Protein AF-A0A950NAL5-F1 (afdb_monomer_lite)

Secondary structure (DSSP, 8-state):
-------------------------HHHHHHHHHHHHH-SPPPPPPHHHHHHHHHHHHTTPPPGGGS-HHHHTTSPPHHHHHHHHHHHTT---SPPPPS--------BTTB-

Foldseek 3Di:
DDDDDDDDDDDDDDDDPDPPPPCPDVVVVVVVVVVVVVPPDPDDDDPVRVQLVVLLVVQVWDDLVVDDPVVSVVTDDSLNSVLVVCVVVVHDPDPDDDPDDDDDFDDDPPGD

Sequence (112 aa):
MNRFIALIPLLSLLALPGCNDGKTSARDALLSAQDSASKAAPAKPSPDMQAVLDELTAQNGKPIETLDVKEARKQPTPADAVKALLKKRNKSTDPQPVGNVDNQSITGPGGK

Structure (mmCIF, N/CA/C/O backbone):
data_AF-A0A950NAL5-F1
#
_entry.id   AF-A0A950NAL5-F1
#
loop_
_atom_site.group_PDB
_atom_site.id
_atom_site.type_symbol
_atom_site.label_atom_id
_atom_site.label_alt_id
_atom_site.label_comp_id
_atom_site.label_asym_id
_atom_site.label_entity_id
_atom_site.label_seq_id
_atom_site.pdbx_PDB_ins_code
_atom_site.Cartn_x
_atom_site.Cartn_y
_atom_site.Cartn_z
_atom_site.occupancy
_atom_site.B_iso_or_equiv
_atom_site.auth_seq_id
_atom_site.auth_comp_id
_atom_site.auth_asym_id
_atom_site.auth_atom_id
_atom_site.pdbx_PDB_model_num
ATOM 1 N N . MET A 1 1 ? -19.557 -24.165 38.561 1.00 55.06 1 MET A N 1
ATOM 2 C CA . MET A 1 1 ? -19.795 -25.618 38.678 1.00 55.06 1 MET A CA 1
ATOM 3 C C . MET A 1 1 ? -21.197 -25.908 38.172 1.00 55.06 1 MET A C 1
ATOM 5 O O . MET A 1 1 ? -22.092 -25.214 38.619 1.00 55.06 1 MET A O 1
ATOM 9 N N . ASN A 1 2 ? -21.378 -26.846 37.238 1.00 42.06 2 ASN A N 1
ATOM 10 C CA . ASN A 1 2 ? -22.546 -27.737 37.191 1.00 42.06 2 ASN A CA 1
ATOM 11 C C . ASN A 1 2 ? -22.330 -28.815 36.123 1.00 42.06 2 ASN A C 1
ATOM 13 O O . ASN A 1 2 ? -22.077 -28.523 34.959 1.00 42.06 2 ASN A O 1
ATOM 17 N N . ARG A 1 3 ? -22.356 -30.065 36.587 1.00 55.66 3 ARG A N 1
ATOM 18 C CA . ARG A 1 3 ? -22.101 -31.294 35.841 1.00 55.66 3 ARG A CA 1
ATOM 19 C C . ARG A 1 3 ? -23.436 -31.864 35.375 1.00 55.66 3 ARG A C 1
ATOM 21 O O . ARG A 1 3 ? -24.269 -32.166 36.221 1.00 55.66 3 ARG A O 1
ATOM 28 N N . PHE A 1 4 ? -23.599 -32.082 34.075 1.00 51.66 4 PHE A N 1
ATOM 29 C CA . PHE A 1 4 ? -24.629 -32.977 33.551 1.00 51.66 4 PHE A CA 1
ATOM 30 C C . PHE A 1 4 ? -23.946 -34.110 32.793 1.00 51.66 4 PHE A C 1
ATOM 32 O O . PHE A 1 4 ? -23.535 -33.981 31.645 1.00 51.66 4 PHE A O 1
ATOM 39 N N . ILE A 1 5 ? -23.767 -35.205 33.527 1.00 59.25 5 ILE A N 1
ATOM 40 C CA . ILE A 1 5 ? -23.379 -36.519 33.028 1.00 59.25 5 ILE A CA 1
ATOM 41 C C . ILE A 1 5 ? -24.650 -37.121 32.427 1.00 59.25 5 ILE A C 1
ATOM 43 O O . ILE A 1 5 ? -25.560 -37.486 33.166 1.00 59.25 5 ILE A O 1
ATOM 47 N N . ALA A 1 6 ? -24.724 -37.192 31.099 1.00 58.75 6 ALA A N 1
ATOM 48 C CA . ALA A 1 6 ? -25.734 -37.970 30.394 1.00 58.75 6 ALA A CA 1
ATOM 49 C C . ALA A 1 6 ? -25.068 -39.223 29.817 1.00 58.75 6 ALA A C 1
ATOM 51 O O . ALA A 1 6 ? -24.368 -39.194 28.809 1.00 58.75 6 ALA A O 1
ATOM 52 N N . LEU A 1 7 ? -25.275 -40.307 30.556 1.00 57.19 7 LEU A N 1
ATOM 53 C CA . LEU A 1 7 ? -25.012 -41.697 30.230 1.00 57.19 7 LEU A CA 1
ATOM 54 C C . LEU A 1 7 ? -26.110 -42.192 29.276 1.00 57.19 7 LEU A C 1
ATOM 56 O O . LEU A 1 7 ? -27.256 -42.312 29.696 1.00 57.19 7 LEU A O 1
ATOM 60 N N . ILE A 1 8 ? -25.779 -42.468 28.012 1.00 61.12 8 ILE A N 1
ATOM 61 C CA . ILE A 1 8 ? -26.635 -43.184 27.041 1.00 61.12 8 ILE A CA 1
ATOM 62 C C . ILE A 1 8 ? -25.699 -43.973 26.087 1.00 61.12 8 ILE A C 1
ATOM 64 O O . ILE A 1 8 ? -24.522 -43.625 25.986 1.00 61.12 8 ILE A O 1
ATOM 68 N N . PRO A 1 9 ? -26.112 -45.107 25.494 1.00 53.38 9 PRO A N 1
ATOM 69 C CA . PRO A 1 9 ? -25.558 -46.405 25.821 1.00 53.38 9 PRO A CA 1
ATOM 70 C C . PRO A 1 9 ? -24.722 -46.987 24.677 1.00 53.38 9 PRO A C 1
ATOM 72 O O . PRO A 1 9 ? -24.796 -46.594 23.515 1.00 53.38 9 PRO A O 1
ATOM 75 N N . LEU A 1 10 ? -23.968 -48.007 25.060 1.00 57.00 10 LEU A N 1
ATOM 76 C CA . LEU A 1 10 ? -23.362 -49.018 24.213 1.00 57.00 10 LEU A CA 1
ATOM 77 C C . LEU A 1 10 ? -24.405 -49.606 23.234 1.00 57.00 10 LEU A C 1
ATOM 79 O O . LEU A 1 10 ? -25.279 -50.363 23.655 1.00 57.00 10 LEU A O 1
ATOM 83 N N . LEU A 1 11 ? -24.304 -49.285 21.939 1.00 57.53 11 LEU A N 1
ATOM 84 C CA . LEU A 1 11 ? -24.976 -50.025 20.867 1.00 57.53 11 LEU A CA 1
ATOM 85 C C . LEU A 1 11 ? -23.946 -50.494 19.836 1.00 57.53 11 LEU A C 1
ATOM 87 O O . LEU A 1 11 ? -23.219 -49.714 19.225 1.00 57.53 11 LEU A O 1
ATOM 91 N N . SER A 1 12 ? -23.902 -51.815 19.728 1.00 51.91 12 SER A N 1
ATOM 92 C CA . SER A 1 12 ? -23.059 -52.658 18.894 1.00 51.91 12 SER A CA 1
ATOM 93 C C . SER A 1 12 ? -23.035 -52.324 17.399 1.00 51.91 12 SER A C 1
ATOM 95 O O . SER A 1 12 ? -24.070 -52.133 16.774 1.00 51.91 12 SE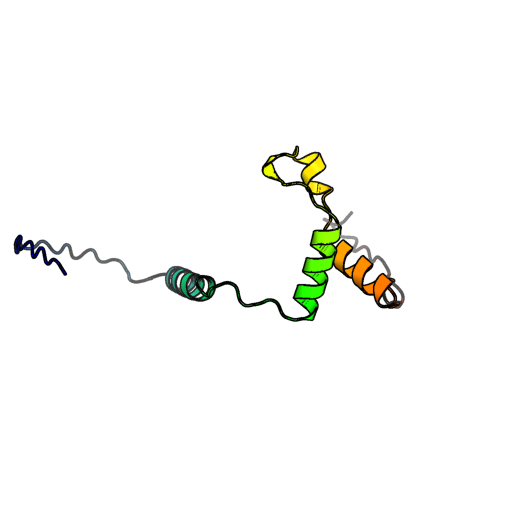R A O 1
ATOM 97 N N . LEU A 1 13 ? -21.819 -52.439 16.852 1.00 54.44 13 LEU A N 1
ATOM 98 C CA . LEU A 1 13 ? -21.436 -53.341 15.755 1.00 54.44 13 LEU A CA 1
ATOM 99 C C . LEU A 1 13 ? -22.208 -53.234 14.423 1.00 54.44 13 LEU A C 1
ATOM 101 O O . LEU A 1 13 ? -23.276 -53.813 14.273 1.00 54.44 13 LEU A O 1
ATOM 105 N N . LEU A 1 14 ? -21.544 -52.692 13.397 1.00 56.00 14 LEU A N 1
ATOM 106 C CA . LEU A 1 14 ? -21.273 -53.457 12.171 1.00 56.00 14 LEU A CA 1
ATOM 107 C C . LEU A 1 14 ? -20.082 -52.840 11.422 1.00 56.00 14 LEU A C 1
ATOM 109 O O . LEU A 1 14 ? -20.169 -51.762 10.838 1.00 56.00 14 LEU A O 1
ATOM 113 N N . ALA A 1 15 ? -18.950 -53.538 11.472 1.00 54.03 15 ALA A N 1
ATOM 114 C CA . ALA A 1 15 ? -17.784 -53.250 10.654 1.00 54.03 15 ALA A CA 1
ATOM 115 C C . ALA A 1 15 ? -18.017 -53.801 9.240 1.00 54.03 15 ALA A C 1
ATOM 117 O O . ALA A 1 15 ? -18.150 -55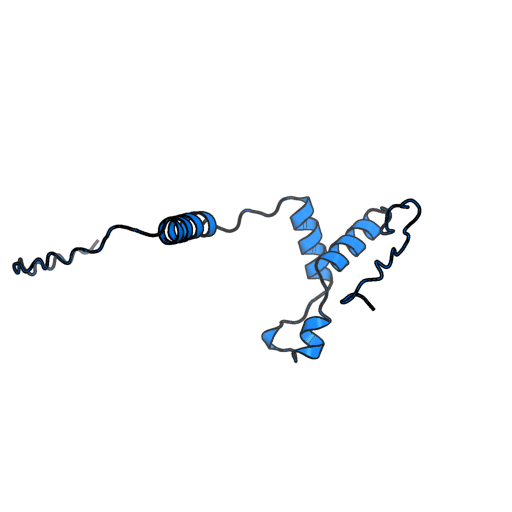.009 9.054 1.00 54.03 15 ALA A O 1
ATOM 118 N N . LEU A 1 16 ? -18.048 -52.911 8.249 1.00 64.94 16 LEU A N 1
ATOM 119 C CA . LEU A 1 16 ? -17.868 -53.252 6.840 1.00 64.94 16 LEU A CA 1
ATOM 120 C C . LEU A 1 16 ? -16.358 -53.225 6.555 1.00 64.94 16 LEU A C 1
ATOM 122 O O . LEU A 1 16 ? -15.768 -52.144 6.639 1.00 64.94 16 LEU A O 1
ATOM 126 N N . PRO A 1 17 ? -15.700 -54.345 6.204 1.00 51.69 17 PRO A N 1
ATOM 127 C CA . PRO A 1 17 ? -14.359 -54.295 5.651 1.00 51.69 17 PRO A CA 1
ATOM 128 C C . PRO A 1 17 ? -14.482 -53.895 4.178 1.00 51.69 17 PRO A C 1
ATOM 130 O O . PRO A 1 17 ? -14.440 -54.724 3.274 1.00 51.69 17 PRO A O 1
ATOM 133 N N . GLY A 1 18 ? -14.681 -52.601 3.932 1.00 43.06 18 GLY A N 1
ATOM 134 C CA . GLY A 1 18 ? -14.342 -52.028 2.640 1.00 43.06 18 GLY A CA 1
ATOM 135 C C . GLY A 1 18 ? -12.821 -52.010 2.527 1.00 43.06 18 GLY A C 1
ATOM 136 O O . GLY A 1 18 ? -12.166 -51.263 3.252 1.00 43.06 18 GLY A O 1
ATOM 137 N N . CYS A 1 19 ? -12.259 -52.834 1.639 1.00 47.59 19 CYS A N 1
ATOM 138 C CA . CYS A 1 19 ? -10.907 -52.642 1.118 1.00 47.59 19 CYS A CA 1
ATOM 139 C C . CYS A 1 19 ? -10.883 -51.297 0.377 1.00 47.59 19 CYS A C 1
ATOM 141 O O . CYS A 1 19 ? -11.115 -51.230 -0.825 1.00 47.59 19 CYS A O 1
ATOM 143 N N . ASN A 1 20 ? -10.644 -50.211 1.108 1.00 50.47 20 ASN A N 1
ATOM 144 C CA . ASN A 1 20 ? -10.077 -49.016 0.514 1.00 50.47 20 ASN A CA 1
ATOM 145 C C . ASN A 1 20 ? -8.579 -49.274 0.416 1.00 50.47 20 ASN A C 1
ATOM 147 O O . ASN A 1 20 ? -7.877 -49.259 1.427 1.00 50.47 20 ASN A O 1
ATOM 151 N N . ASP A 1 21 ? -8.114 -49.543 -0.803 1.00 48.59 21 ASP A N 1
ATOM 152 C CA . ASP A 1 21 ? -6.708 -49.438 -1.167 1.00 48.59 21 ASP A CA 1
ATOM 153 C C . ASP A 1 21 ? -6.175 -48.106 -0.638 1.00 48.59 21 ASP A C 1
ATOM 155 O O . ASP A 1 21 ? -6.538 -47.021 -1.102 1.00 48.59 21 ASP A O 1
ATOM 159 N N . GLY A 1 22 ? -5.372 -48.213 0.421 1.00 50.09 22 GLY A N 1
ATOM 160 C CA . GLY A 1 22 ? -4.836 -47.126 1.222 1.00 50.09 22 GLY A CA 1
ATOM 161 C C . GLY A 1 22 ? -3.816 -46.298 0.457 1.00 50.09 22 GLY A C 1
ATOM 162 O O . GLY A 1 22 ? -2.644 -46.251 0.814 1.00 50.09 22 GLY A O 1
ATOM 163 N N . LYS A 1 23 ? -4.275 -45.576 -0.560 1.00 48.78 23 LYS A N 1
ATOM 164 C CA . LYS A 1 23 ? -3.628 -44.351 -1.004 1.00 48.78 23 LYS A CA 1
ATOM 165 C C . LYS A 1 23 ? -4.376 -43.193 -0.365 1.00 48.78 23 LYS A C 1
ATOM 167 O O . LYS A 1 23 ? -5.014 -42.399 -1.051 1.00 48.78 23 LYS A O 1
ATOM 172 N N . THR A 1 24 ? -4.297 -43.116 0.968 1.00 48.56 24 THR A N 1
ATOM 173 C CA . THR A 1 24 ? -4.454 -41.848 1.681 1.00 48.56 24 THR A CA 1
ATOM 174 C C . THR A 1 24 ? -3.467 -40.903 1.025 1.00 48.56 24 THR A C 1
ATOM 176 O O . THR A 1 24 ? -2.244 -41.040 1.101 1.00 48.56 24 THR A O 1
ATOM 179 N N . SER A 1 25 ? -4.034 -40.056 0.183 1.00 52.06 25 SER A N 1
ATOM 180 C CA . SER A 1 25 ? -3.293 -39.198 -0.704 1.00 52.06 25 SER A CA 1
ATOM 181 C C . SER A 1 25 ? -2.428 -38.335 0.199 1.00 52.06 25 SER A C 1
ATOM 183 O O . SER A 1 25 ? -2.949 -37.676 1.092 1.00 52.06 25 SER A O 1
ATOM 185 N N . ALA A 1 26 ? -1.114 -38.294 -0.028 1.00 57.72 26 ALA A N 1
ATOM 186 C CA . ALA A 1 26 ? -0.209 -37.354 0.646 1.00 57.72 26 ALA A CA 1
ATOM 187 C C . ALA A 1 26 ? -0.732 -35.895 0.621 1.00 57.72 26 ALA A C 1
ATOM 189 O O . ALA A 1 26 ? -0.302 -35.055 1.399 1.00 57.72 26 ALA A O 1
ATOM 190 N N . ARG A 1 27 ? -1.694 -35.626 -0.267 1.00 60.41 27 ARG A N 1
ATOM 191 C CA . ARG A 1 27 ? -2.501 -34.418 -0.431 1.00 60.41 27 ARG A CA 1
ATOM 192 C C . ARG A 1 27 ? -3.412 -34.123 0.768 1.00 60.41 27 ARG A C 1
ATOM 194 O O . ARG A 1 27 ? -3.460 -32.975 1.182 1.00 60.41 27 ARG A O 1
ATOM 201 N N . ASP A 1 28 ? -4.064 -35.129 1.352 1.00 60.97 28 ASP A N 1
ATOM 202 C CA . ASP A 1 28 ? -4.930 -34.958 2.530 1.00 60.97 28 ASP A CA 1
ATOM 203 C C . ASP A 1 28 ? -4.107 -34.685 3.794 1.00 60.97 28 ASP A C 1
ATOM 205 O O . ASP A 1 28 ? -4.461 -33.827 4.600 1.00 60.97 28 ASP A O 1
ATOM 209 N N . ALA A 1 29 ? -2.944 -35.334 3.920 1.00 61.38 29 ALA A N 1
ATOM 210 C CA . ALA A 1 29 ? -1.979 -35.033 4.978 1.00 61.38 29 ALA A CA 1
ATOM 211 C C . ALA A 1 29 ? -1.342 -33.638 4.808 1.00 61.38 29 ALA A C 1
ATOM 213 O O . ALA A 1 29 ? -1.083 -32.953 5.797 1.00 61.38 29 ALA A O 1
ATOM 214 N N . LEU A 1 30 ? -1.122 -33.184 3.565 1.00 59.94 30 LEU A N 1
ATOM 215 C CA . LEU A 1 30 ? -0.674 -31.814 3.290 1.00 59.94 30 LEU A CA 1
ATOM 216 C C . LEU A 1 30 ? -1.739 -30.786 3.691 1.00 59.94 30 LEU A C 1
ATOM 218 O O . LEU A 1 30 ? -1.397 -29.756 4.266 1.00 59.94 30 LEU A O 1
ATOM 222 N N . LEU A 1 31 ? -3.014 -31.073 3.412 1.00 64.88 31 LEU A N 1
ATOM 223 C CA . LEU A 1 31 ? -4.132 -30.191 3.746 1.00 64.88 31 LEU A CA 1
ATOM 224 C C . LEU A 1 31 ? -4.306 -30.058 5.269 1.00 64.88 31 LEU A C 1
ATOM 226 O O . LEU A 1 31 ? -4.455 -28.945 5.769 1.00 64.88 31 LEU A O 1
ATOM 230 N N . SER A 1 32 ? -4.200 -31.163 6.023 1.00 60.69 32 SER A N 1
ATOM 231 C CA . SER A 1 32 ?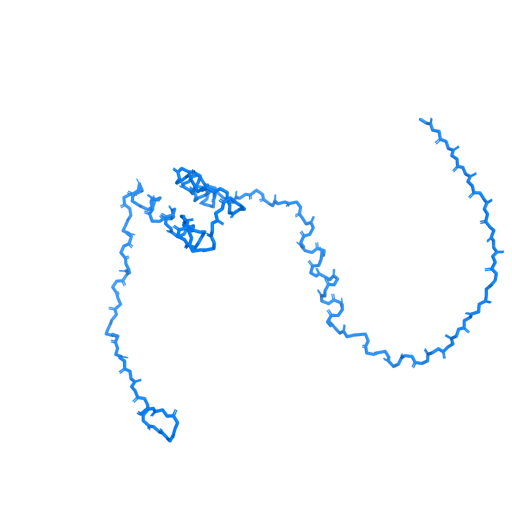 -4.278 -31.125 7.494 1.00 60.69 32 SER A CA 1
ATOM 232 C C . SER A 1 32 ? -3.045 -30.487 8.149 1.00 60.69 32 SER A C 1
ATOM 234 O O . SER A 1 32 ? -3.150 -29.867 9.209 1.00 60.69 32 SER A O 1
ATOM 236 N N . ALA A 1 33 ? -1.867 -30.612 7.526 1.00 60.53 33 ALA A N 1
ATOM 237 C CA . ALA A 1 33 ? -0.656 -29.921 7.964 1.00 60.53 33 ALA A CA 1
ATOM 238 C C . ALA A 1 33 ? -0.706 -28.408 7.670 1.00 60.53 33 ALA A C 1
ATOM 240 O O . ALA A 1 33 ? -0.221 -27.614 8.477 1.00 60.53 33 ALA A O 1
ATOM 241 N N . GLN A 1 34 ? -1.326 -27.991 6.559 1.00 58.62 34 GLN A N 1
ATOM 242 C CA . GLN A 1 34 ? -1.532 -26.575 6.231 1.00 58.62 34 GLN A CA 1
ATOM 243 C C . GLN A 1 34 ? -2.525 -25.891 7.180 1.00 58.62 34 GLN A C 1
ATOM 245 O O . GLN A 1 34 ? -2.253 -24.77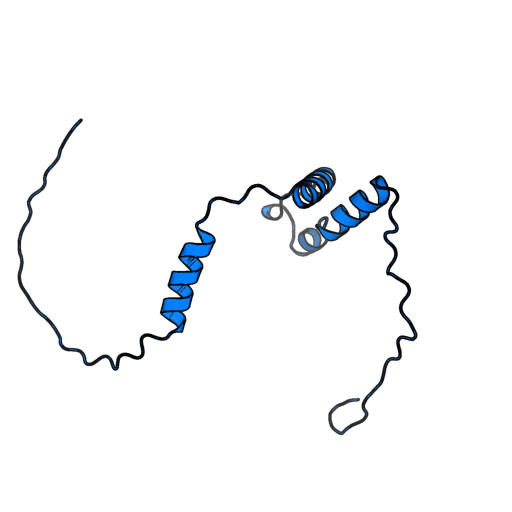9 7.630 1.00 58.62 34 GLN A O 1
ATOM 250 N N . ASP A 1 35 ? -3.615 -26.565 7.561 1.00 57.94 35 ASP A N 1
ATOM 251 C CA . ASP A 1 35 ? -4.603 -26.013 8.504 1.00 57.94 35 ASP A CA 1
ATOM 252 C C . ASP A 1 35 ? -3.985 -25.704 9.884 1.00 57.94 35 ASP A C 1
ATOM 254 O O . ASP A 1 35 ? -4.264 -24.673 10.500 1.00 57.94 35 ASP A O 1
ATOM 258 N N . SER A 1 36 ? -3.031 -26.534 10.318 1.00 53.78 36 SER A N 1
ATOM 259 C CA . SER A 1 36 ? -2.323 -26.353 11.591 1.00 53.78 36 SER A CA 1
ATOM 260 C C . SER A 1 36 ? -1.281 -25.220 11.557 1.00 53.78 36 SER A C 1
ATOM 262 O O . SER A 1 36 ? -1.005 -24.618 12.594 1.00 53.78 36 SER A O 1
ATOM 264 N N . ALA A 1 37 ? -0.735 -24.876 10.383 1.00 55.47 37 ALA A N 1
ATOM 265 C CA . ALA A 1 37 ? 0.166 -23.729 10.208 1.00 55.47 37 ALA A CA 1
ATOM 266 C C . ALA A 1 37 ? -0.591 -22.393 10.061 1.00 55.47 37 ALA A C 1
ATOM 268 O O . ALA A 1 37 ? -0.049 -21.335 10.381 1.00 55.47 37 ALA A O 1
ATOM 269 N N . SER A 1 38 ? -1.852 -22.428 9.615 1.00 56.03 38 SER A N 1
ATOM 270 C CA . SER A 1 38 ? -2.699 -21.240 9.431 1.00 56.03 38 SER A CA 1
ATOM 271 C C . SER A 1 38 ? -3.522 -20.844 10.663 1.00 56.03 38 SER A C 1
ATOM 273 O O . SER A 1 38 ? -4.089 -19.753 10.678 1.00 56.03 38 SER A O 1
ATOM 275 N N . LYS A 1 39 ? -3.584 -21.681 11.711 1.00 54.31 39 LYS A N 1
ATOM 276 C CA . LYS A 1 39 ? -4.326 -21.382 12.954 1.00 54.31 39 LYS A CA 1
ATOM 277 C C . LYS A 1 39 ? -3.516 -20.648 14.027 1.00 54.31 39 LYS A C 1
ATOM 279 O O . LYS A 1 39 ? -4.045 -20.359 15.101 1.00 54.31 39 LYS A O 1
ATOM 284 N N . ALA A 1 40 ? -2.252 -20.328 13.759 1.00 61.88 40 ALA A N 1
ATOM 285 C CA . ALA A 1 40 ? -1.512 -19.407 14.607 1.00 61.88 40 ALA A CA 1
ATOM 286 C C . ALA A 1 40 ? -2.226 -18.044 14.595 1.00 61.88 40 ALA A C 1
ATOM 288 O O . ALA A 1 40 ? -2.550 -17.519 13.529 1.00 61.88 40 ALA A O 1
ATOM 289 N N . ALA A 1 41 ? -2.493 -17.480 15.779 1.00 66.31 41 ALA A N 1
ATOM 290 C CA . ALA A 1 41 ? -2.956 -16.098 15.902 1.00 66.31 41 ALA A CA 1
ATOM 291 C C . ALA A 1 41 ? -2.066 -15.186 15.041 1.00 66.31 41 ALA A C 1
ATOM 293 O O . ALA A 1 41 ? -0.866 -15.472 14.943 1.00 66.31 41 ALA A O 1
ATOM 294 N N . PRO A 1 42 ? -2.610 -14.120 14.418 1.00 70.56 42 PRO A N 1
ATOM 295 C CA . PRO A 1 42 ? -1.820 -13.288 13.524 1.00 70.56 42 PRO A CA 1
ATOM 296 C C . PRO A 1 42 ? -0.568 -12.832 14.268 1.00 70.56 42 PRO A C 1
ATOM 298 O O . PRO A 1 42 ? -0.646 -12.187 15.318 1.00 70.56 42 PRO A O 1
ATOM 301 N N . ALA A 1 43 ? 0.592 -13.250 13.758 1.00 80.06 43 ALA A N 1
ATOM 302 C CA . ALA A 1 43 ? 1.860 -12.817 14.304 1.00 80.06 43 ALA A CA 1
ATOM 303 C C . ALA A 1 43 ? 1.887 -11.288 14.259 1.00 80.06 43 ALA A C 1
ATOM 305 O O . ALA A 1 43 ? 1.410 -10.679 13.297 1.00 80.06 43 ALA A O 1
ATOM 306 N N . LYS A 1 44 ? 2.428 -10.662 15.309 1.00 85.50 44 LYS A N 1
ATOM 307 C CA . LYS A 1 44 ? 2.617 -9.213 15.279 1.00 85.50 44 LYS A CA 1
ATOM 308 C C . LYS A 1 44 ? 3.482 -8.877 14.057 1.00 85.50 44 LYS A C 1
ATOM 310 O O . LYS A 1 44 ? 4.492 -9.558 13.852 1.00 85.50 44 LYS A O 1
ATOM 315 N N . PRO A 1 45 ? 3.104 -7.876 13.252 1.00 87.06 45 PRO A N 1
ATOM 316 C CA . PRO A 1 45 ? 3.904 -7.478 12.107 1.00 87.06 45 PRO A CA 1
ATOM 317 C C . PRO A 1 45 ? 5.307 -7.071 12.566 1.00 87.06 45 PRO A C 1
ATOM 319 O O . PRO A 1 45 ? 5.495 -6.506 13.647 1.00 87.06 45 PRO A O 1
ATOM 322 N N . SER A 1 46 ? 6.307 -7.376 11.739 1.00 88.69 46 SER A N 1
ATOM 323 C CA . SER A 1 46 ? 7.658 -6.859 11.947 1.00 88.69 46 SER A CA 1
ATOM 324 C C . SER A 1 46 ? 7.651 -5.322 11.873 1.00 88.69 46 SER A C 1
ATOM 326 O O . SER A 1 46 ? 6.753 -4.754 11.250 1.00 88.69 46 SER A O 1
ATOM 328 N N . PRO A 1 47 ? 8.637 -4.616 12.455 1.00 90.19 47 PRO A N 1
ATOM 329 C CA . PRO A 1 47 ? 8.646 -3.150 12.470 1.00 90.19 47 PRO A CA 1
ATOM 330 C C . PRO A 1 47 ? 8.534 -2.506 11.079 1.00 90.19 47 PRO A C 1
ATOM 332 O O . PRO A 1 47 ? 7.813 -1.526 10.903 1.00 90.19 47 PRO A O 1
ATOM 335 N N . ASP A 1 48 ? 9.197 -3.076 10.070 1.00 89.62 48 ASP A N 1
ATOM 336 C CA . ASP A 1 48 ? 9.093 -2.586 8.693 1.00 89.62 48 ASP A CA 1
ATOM 337 C C . ASP A 1 48 ? 7.725 -2.885 8.068 1.00 89.62 48 ASP A C 1
ATOM 339 O O . ASP A 1 48 ? 7.184 -2.044 7.352 1.00 89.62 48 ASP A O 1
ATOM 343 N N . MET A 1 49 ? 7.131 -4.044 8.371 1.00 93.38 49 MET A N 1
ATOM 344 C CA . MET A 1 49 ? 5.775 -4.367 7.925 1.00 93.38 49 MET A CA 1
ATOM 345 C C . MET A 1 49 ? 4.742 -3.445 8.585 1.00 93.38 49 MET A C 1
ATOM 347 O O . MET A 1 49 ? 3.839 -2.972 7.902 1.00 93.38 49 MET A O 1
ATOM 351 N N . GLN A 1 50 ? 4.902 -3.132 9.873 1.00 92.12 50 GLN A N 1
ATOM 352 C CA . GLN A 1 50 ? 4.049 -2.183 10.588 1.00 92.12 50 GLN A CA 1
ATOM 353 C C . GLN A 1 50 ? 4.106 -0.798 9.936 1.00 92.12 50 GLN A C 1
ATOM 355 O O . GLN A 1 50 ? 3.062 -0.236 9.628 1.00 92.12 50 GLN A O 1
ATOM 360 N N . ALA A 1 51 ? 5.303 -0.296 9.616 1.00 91.62 51 ALA A N 1
ATOM 361 C CA . ALA A 1 51 ? 5.452 0.994 8.943 1.00 91.62 51 ALA A CA 1
ATOM 362 C C . ALA A 1 51 ? 4.740 1.038 7.577 1.00 91.62 51 ALA A C 1
ATOM 364 O O . ALA A 1 51 ? 4.152 2.053 7.217 1.00 91.62 51 ALA A O 1
ATOM 365 N N . VAL A 1 52 ? 4.755 -0.060 6.812 1.00 92.44 52 VAL A N 1
ATOM 366 C CA . VAL A 1 52 ? 4.008 -0.147 5.544 1.00 92.44 52 VAL A CA 1
ATOM 367 C C . VAL A 1 52 ? 2.495 -0.134 5.781 1.00 92.44 52 VAL A C 1
ATOM 369 O O . VAL A 1 52 ? 1.772 0.518 5.030 1.00 92.44 52 VAL A O 1
ATOM 372 N N . LEU A 1 53 ? 2.006 -0.822 6.815 1.00 92.44 53 LEU A N 1
ATOM 373 C CA . LEU A 1 53 ? 0.583 -0.840 7.167 1.00 92.44 53 LEU A CA 1
ATOM 374 C C . LEU A 1 53 ? 0.090 0.525 7.666 1.00 92.44 53 LEU A C 1
ATOM 376 O O . LEU A 1 53 ? -1.024 0.929 7.327 1.00 92.44 53 LEU A O 1
ATOM 380 N N . ASP A 1 54 ? 0.923 1.263 8.398 1.00 91.88 54 ASP A N 1
ATOM 381 C CA . ASP A 1 54 ? 0.616 2.624 8.843 1.00 91.88 54 ASP A CA 1
ATOM 382 C C . ASP A 1 54 ? 0.479 3.573 7.635 1.00 91.88 54 ASP A C 1
ATOM 384 O O . ASP A 1 54 ? -0.487 4.333 7.532 1.00 91.88 54 ASP A O 1
ATOM 388 N N . GLU A 1 55 ? 1.385 3.472 6.654 1.00 91.69 55 GLU A N 1
ATOM 389 C CA . GLU A 1 55 ? 1.310 4.235 5.398 1.00 91.69 55 GLU A CA 1
ATOM 390 C C . GLU A 1 55 ? 0.137 3.820 4.502 1.00 91.69 55 GLU A C 1
ATOM 392 O O . GLU A 1 55 ? -0.439 4.651 3.796 1.00 91.69 55 GLU A O 1
ATOM 397 N N . LEU A 1 56 ? -0.235 2.539 4.502 1.00 90.94 56 LEU A N 1
ATOM 398 C CA . LEU A 1 56 ? -1.405 2.058 3.769 1.00 90.94 56 LEU A CA 1
ATOM 399 C C . LEU A 1 56 ? -2.701 2.573 4.407 1.00 90.94 56 LEU A C 1
ATOM 401 O O . LEU A 1 56 ? -3.610 3.004 3.700 1.00 90.94 56 LEU A O 1
ATOM 405 N N . THR A 1 57 ? -2.759 2.609 5.738 1.00 89.06 57 THR A N 1
ATOM 406 C CA . THR A 1 57 ? -3.890 3.182 6.482 1.00 89.06 57 THR A CA 1
ATOM 407 C C . THR A 1 57 ? -4.020 4.680 6.206 1.00 89.06 57 THR A C 1
ATOM 409 O O . THR A 1 57 ? -5.121 5.169 5.958 1.00 89.06 57 THR A O 1
ATOM 412 N N . ALA A 1 58 ? -2.899 5.404 6.138 1.00 89.56 58 ALA A N 1
ATOM 413 C CA . ALA A 1 58 ? -2.879 6.827 5.797 1.00 89.56 58 ALA A CA 1
ATOM 414 C C . ALA A 1 58 ? -3.428 7.138 4.387 1.00 89.56 58 ALA A C 1
ATOM 416 O O . ALA A 1 58 ? -3.870 8.258 4.130 1.00 89.56 58 ALA A O 1
ATOM 417 N N . GLN A 1 59 ? -3.442 6.160 3.476 1.00 87.12 59 GLN A N 1
ATOM 418 C CA . GLN A 1 59 ? -4.023 6.307 2.136 1.00 87.12 59 GLN A CA 1
ATOM 419 C C . GLN A 1 59 ? -5.550 6.148 2.104 1.00 87.12 59 GLN A C 1
ATOM 421 O O . GLN A 1 59 ? -6.148 6.385 1.058 1.00 87.12 59 GLN A O 1
ATOM 426 N N . ASN A 1 60 ? -6.189 5.811 3.232 1.00 84.12 60 ASN A N 1
ATOM 427 C CA . ASN A 1 60 ? -7.646 5.812 3.400 1.00 84.12 60 ASN A CA 1
ATOM 428 C C . ASN A 1 60 ? -8.400 5.030 2.303 1.00 84.12 60 ASN A C 1
ATOM 430 O O . ASN A 1 60 ? -9.358 5.525 1.704 1.00 84.12 60 ASN A O 1
ATOM 434 N N . GLY A 1 61 ? -7.967 3.793 2.035 1.00 82.44 61 GLY A N 1
ATOM 435 C CA . GLY A 1 61 ? -8.690 2.880 1.147 1.00 82.44 61 GLY A CA 1
ATOM 436 C C . GLY A 1 61 ? -10.134 2.673 1.620 1.00 82.44 61 GLY A C 1
ATOM 437 O O . GLY A 1 61 ? -10.394 2.426 2.796 1.00 82.44 61 GLY A O 1
ATOM 438 N N . LYS A 1 62 ? -11.094 2.798 0.703 1.00 85.44 62 LYS A N 1
ATOM 439 C CA . LYS A 1 62 ? -12.520 2.586 0.988 1.00 85.44 62 LYS A CA 1
ATOM 440 C C . LYS A 1 62 ? -12.827 1.080 1.118 1.00 85.44 62 LYS A C 1
ATOM 442 O O . LYS A 1 62 ? -12.209 0.293 0.413 1.00 85.44 62 LYS A O 1
ATOM 447 N N . PRO A 1 63 ? -13.787 0.647 1.945 1.00 86.38 63 PRO A N 1
ATOM 448 C CA . PRO A 1 63 ? -14.101 -0.776 2.048 1.00 86.38 63 PRO A CA 1
ATOM 449 C C . PRO A 1 63 ? -14.567 -1.384 0.708 1.00 86.38 63 PRO A C 1
ATOM 451 O O . PRO A 1 63 ? -15.396 -0.791 0.005 1.00 86.38 63 PRO A O 1
ATOM 454 N N . ILE A 1 64 ? -14.006 -2.542 0.339 1.00 87.25 64 ILE A N 1
ATOM 455 C CA . ILE A 1 64 ? -14.156 -3.182 -0.985 1.00 87.25 64 ILE A CA 1
ATOM 456 C C . ILE A 1 64 ? -15.606 -3.593 -1.263 1.00 87.25 64 ILE A C 1
ATOM 458 O O . ILE A 1 64 ? -16.058 -3.538 -2.401 1.00 87.25 64 ILE A O 1
ATOM 462 N N . GLU A 1 65 ? -16.357 -3.949 -0.226 1.00 85.75 65 GLU A N 1
ATOM 463 C CA . GLU A 1 65 ? -17.763 -4.345 -0.302 1.00 85.75 65 GLU A CA 1
ATOM 464 C C . GLU A 1 65 ? -18.700 -3.197 -0.699 1.00 85.75 65 GLU A C 1
ATOM 466 O O . GLU A 1 65 ? -19.831 -3.435 -1.114 1.00 85.75 65 GLU A O 1
ATOM 471 N N . THR A 1 66 ? -18.230 -1.950 -0.594 1.00 87.38 66 THR A N 1
ATOM 472 C CA . THR A 1 66 ? -19.008 -0.751 -0.945 1.00 87.38 66 THR A CA 1
ATOM 473 C C . THR A 1 66 ? -18.718 -0.222 -2.351 1.00 87.38 66 THR A C 1
ATOM 475 O O . THR A 1 66 ? -19.311 0.778 -2.759 1.00 87.38 66 THR A O 1
ATOM 478 N N . LEU A 1 67 ? -17.783 -0.840 -3.080 1.00 86.19 67 LEU A N 1
ATOM 479 C CA . LEU A 1 67 ? -17.279 -0.367 -4.369 1.00 86.19 67 LEU A CA 1
ATOM 480 C C . LEU A 1 67 ? -17.697 -1.289 -5.514 1.00 86.19 67 LEU A C 1
ATOM 482 O O . LEU A 1 67 ? -17.743 -2.508 -5.368 1.00 86.19 67 LEU A O 1
ATOM 486 N N . ASP A 1 68 ? -17.915 -0.702 -6.693 1.00 90.38 68 ASP A N 1
ATOM 487 C CA . ASP A 1 68 ? -17.986 -1.475 -7.932 1.00 90.38 68 ASP A CA 1
ATOM 488 C C . ASP A 1 68 ? -16.624 -2.112 -8.245 1.00 90.38 68 ASP A C 1
ATOM 490 O O . ASP A 1 68 ? -15.563 -1.559 -7.939 1.00 90.38 68 ASP A O 1
ATOM 494 N N . VAL A 1 69 ? -16.648 -3.258 -8.923 1.00 88.69 69 VAL A N 1
ATOM 495 C CA . VAL A 1 69 ? -15.461 -4.039 -9.284 1.00 88.69 69 VAL A CA 1
ATOM 496 C C . VAL A 1 69 ? -14.405 -3.199 -10.019 1.00 88.69 69 VAL A C 1
ATOM 498 O O . VAL A 1 69 ? -13.205 -3.418 -9.832 1.00 88.69 69 VAL A O 1
ATOM 501 N N . LYS A 1 70 ? -14.805 -2.237 -10.864 1.00 89.62 70 LYS A N 1
ATOM 502 C CA . LYS A 1 70 ? -13.854 -1.363 -11.572 1.00 89.62 70 LYS A CA 1
ATOM 503 C C . LYS A 1 70 ? -13.131 -0.406 -10.628 1.00 89.62 70 LYS A C 1
ATOM 505 O O . LYS A 1 70 ? -11.934 -0.187 -10.804 1.00 89.62 70 LYS A O 1
ATOM 510 N N . GLU A 1 71 ? -13.827 0.128 -9.632 1.00 84.69 71 GLU A N 1
ATOM 511 C CA . GLU A 1 71 ? -13.264 1.078 -8.671 1.00 84.69 71 GLU A CA 1
ATOM 512 C C . GLU A 1 71 ? -12.478 0.366 -7.561 1.00 84.69 71 GLU A C 1
ATOM 514 O O . GLU A 1 71 ? -11.428 0.849 -7.144 1.00 84.69 71 GLU A O 1
ATOM 519 N N . ALA A 1 72 ? -12.893 -0.840 -7.162 1.00 86.81 72 ALA A N 1
ATOM 520 C CA . ALA A 1 72 ? -12.158 -1.677 -6.213 1.00 86.81 72 ALA A CA 1
ATOM 521 C C . ALA A 1 72 ? -10.734 -2.027 -6.697 1.00 86.81 72 ALA A C 1
ATOM 523 O O . ALA A 1 72 ? -9.800 -2.127 -5.908 1.00 86.81 72 ALA A O 1
ATOM 524 N N . ARG A 1 73 ? -10.523 -2.167 -8.011 1.00 89.44 73 ARG A N 1
ATOM 525 C CA . ARG A 1 73 ? -9.187 -2.431 -8.583 1.00 89.44 73 ARG A CA 1
ATOM 526 C C . ARG A 1 73 ? -8.264 -1.214 -8.603 1.00 89.44 73 ARG A C 1
ATOM 528 O O . ARG A 1 73 ? -7.066 -1.381 -8.797 1.00 89.44 73 ARG A O 1
ATOM 535 N N . LYS A 1 74 ? -8.809 -0.007 -8.437 1.00 88.69 74 LYS A N 1
ATOM 536 C CA . LYS A 1 74 ? -8.041 1.249 -8.388 1.00 88.69 74 LYS A CA 1
ATOM 537 C C . LYS A 1 74 ? -7.625 1.629 -6.970 1.00 88.69 74 LYS A C 1
ATOM 539 O O . LYS A 1 74 ? -7.057 2.699 -6.767 1.00 88.69 74 LYS A O 1
ATOM 544 N N . GLN A 1 75 ? -7.963 0.801 -5.989 1.00 87.50 75 GLN A N 1
ATOM 545 C CA . GLN A 1 75 ? -7.650 1.084 -4.603 1.00 87.50 75 GLN A CA 1
ATOM 546 C C . GLN A 1 75 ? -6.142 1.164 -4.349 1.00 87.50 75 GLN A C 1
ATOM 548 O O . GLN A 1 75 ? -5.368 0.518 -5.062 1.00 87.50 75 GLN A O 1
ATOM 553 N N . PRO A 1 76 ? -5.732 1.927 -3.319 1.00 89.00 76 PRO A N 1
ATOM 554 C CA . PRO A 1 76 ? -4.336 2.027 -2.928 1.00 89.00 76 PRO A CA 1
ATOM 555 C C . PRO A 1 76 ? -3.736 0.646 -2.682 1.00 89.00 76 PRO A C 1
ATOM 557 O O . PRO A 1 76 ? -4.306 -0.171 -1.955 1.00 89.00 76 PRO A O 1
ATOM 560 N N . THR A 1 77 ? -2.580 0.383 -3.288 1.00 88.69 77 THR A N 1
ATOM 561 C CA . THR A 1 77 ? -1.899 -0.900 -3.120 1.00 88.69 77 THR A CA 1
ATOM 562 C C . THR A 1 77 ? -0.827 -0.812 -2.030 1.00 88.69 77 THR A C 1
ATOM 564 O O . THR A 1 77 ? -0.261 0.258 -1.787 1.00 88.69 77 THR A O 1
ATOM 567 N N . PRO A 1 78 ? -0.446 -1.941 -1.406 1.00 87.38 78 PRO A N 1
ATOM 568 C CA . PRO A 1 78 ? 0.709 -1.977 -0.509 1.00 87.38 78 PRO A CA 1
ATOM 569 C C . PRO A 1 78 ? 2.005 -1.472 -1.168 1.00 87.38 78 PRO A C 1
ATOM 571 O O . PRO A 1 78 ? 2.853 -0.888 -0.498 1.00 87.38 78 PRO A O 1
ATOM 574 N N . ALA A 1 79 ? 2.155 -1.638 -2.489 1.00 88.62 79 ALA A N 1
ATOM 575 C CA . ALA A 1 79 ? 3.305 -1.114 -3.225 1.00 88.62 79 ALA A CA 1
ATOM 576 C C . ALA A 1 79 ? 3.342 0.424 -3.222 1.00 88.62 79 ALA A C 1
ATOM 578 O O . ALA A 1 79 ? 4.420 1.014 -3.150 1.00 88.62 79 ALA A O 1
ATOM 579 N N . ASP A 1 80 ? 2.185 1.085 -3.257 1.00 88.56 80 ASP A N 1
ATOM 580 C CA . ASP A 1 80 ? 2.105 2.545 -3.189 1.00 88.56 80 ASP A CA 1
ATOM 581 C C . ASP A 1 80 ? 2.430 3.062 -1.783 1.00 88.56 80 ASP A C 1
ATOM 583 O O . ASP A 1 80 ? 3.140 4.061 -1.647 1.00 88.56 80 ASP A O 1
ATOM 587 N N . ALA A 1 81 ? 2.045 2.312 -0.742 1.00 90.44 81 ALA A N 1
ATOM 588 C CA . ALA A 1 81 ? 2.468 2.569 0.637 1.00 90.44 81 ALA A CA 1
ATOM 589 C C . ALA A 1 81 ? 3.991 2.489 0.809 1.00 90.44 81 ALA A C 1
ATOM 591 O O . ALA A 1 81 ? 4.594 3.379 1.407 1.00 90.44 81 ALA A O 1
ATOM 592 N N . VAL A 1 82 ? 4.643 1.481 0.220 1.00 91.31 82 VAL A N 1
ATOM 593 C CA . VAL A 1 82 ? 6.110 1.371 0.249 1.00 91.31 82 VAL A CA 1
ATOM 594 C C . VAL A 1 82 ? 6.769 2.554 -0.467 1.00 91.31 82 VAL A C 1
ATOM 596 O O . VAL A 1 82 ? 7.710 3.137 0.068 1.00 91.31 82 VAL A O 1
ATOM 599 N N . LYS A 1 83 ? 6.268 2.971 -1.638 1.00 90.19 83 LYS A N 1
ATOM 600 C CA . LYS A 1 83 ? 6.794 4.159 -2.341 1.00 90.19 83 LYS A CA 1
ATOM 601 C C . LYS A 1 83 ? 6.658 5.422 -1.486 1.00 90.19 83 LYS A C 1
ATOM 603 O O . LYS A 1 83 ? 7.593 6.219 -1.433 1.00 90.19 83 LYS A O 1
ATOM 608 N N . ALA A 1 84 ? 5.524 5.613 -0.812 1.00 87.94 84 ALA A N 1
ATOM 609 C CA . ALA A 1 84 ? 5.315 6.742 0.094 1.00 87.94 84 ALA A CA 1
ATOM 610 C C . ALA A 1 84 ? 6.281 6.700 1.293 1.00 87.94 84 ALA A C 1
ATOM 612 O O . ALA A 1 84 ? 6.918 7.710 1.602 1.00 87.94 84 ALA A O 1
ATOM 613 N N . LEU A 1 85 ? 6.472 5.525 1.902 1.00 91.12 85 LEU A N 1
ATOM 614 C CA . LEU A 1 85 ? 7.429 5.310 2.990 1.00 91.12 85 LEU A CA 1
ATOM 615 C C . LEU A 1 85 ? 8.869 5.626 2.559 1.00 91.12 85 LEU A C 1
ATOM 617 O O . LEU A 1 85 ? 9.615 6.272 3.294 1.00 91.12 85 LEU A O 1
ATOM 621 N N . LEU A 1 86 ? 9.271 5.186 1.364 1.00 90.56 86 LEU A N 1
ATOM 622 C CA . LEU A 1 86 ? 10.603 5.443 0.813 1.00 90.56 86 LEU A CA 1
ATOM 623 C C . LEU A 1 86 ? 10.826 6.934 0.541 1.00 90.56 86 LEU A C 1
ATOM 625 O O . LEU A 1 86 ? 11.870 7.455 0.931 1.00 90.56 86 LEU A O 1
ATOM 629 N N . LYS A 1 87 ? 9.827 7.636 -0.011 1.00 89.25 87 LYS A N 1
ATOM 630 C CA . LYS A 1 87 ? 9.861 9.100 -0.174 1.00 89.25 87 LYS A CA 1
ATOM 631 C C . LYS A 1 87 ? 10.033 9.812 1.168 1.00 89.25 87 LYS A C 1
ATOM 633 O O . LYS A 1 87 ? 10.908 10.662 1.291 1.00 89.25 87 LYS A O 1
ATOM 638 N N . LYS A 1 88 ? 9.272 9.421 2.198 1.00 87.00 88 LYS A N 1
ATOM 639 C CA . LYS A 1 88 ? 9.410 9.967 3.565 1.00 87.00 88 LYS A CA 1
ATOM 640 C C . LYS A 1 88 ? 10.795 9.714 4.163 1.00 87.00 88 LYS A C 1
ATOM 642 O O . LYS A 1 88 ? 11.319 10.551 4.889 1.00 87.00 88 LYS A O 1
ATOM 647 N N . ARG A 1 89 ? 11.400 8.569 3.844 1.00 90.12 89 ARG A N 1
ATOM 648 C CA . ARG A 1 89 ? 12.754 8.189 4.273 1.00 90.12 89 ARG A CA 1
ATOM 649 C C . ARG A 1 89 ? 13.863 8.764 3.376 1.00 90.12 89 ARG A C 1
ATOM 651 O O . ARG A 1 89 ? 15.016 8.395 3.577 1.00 90.12 89 ARG A O 1
ATOM 658 N N . ASN A 1 90 ? 13.545 9.636 2.411 1.00 87.88 90 ASN A N 1
ATOM 659 C CA . ASN A 1 90 ? 14.483 10.191 1.423 1.00 87.88 90 ASN A CA 1
ATOM 660 C C . ASN A 1 90 ? 15.296 9.112 0.677 1.00 87.88 90 ASN A C 1
ATOM 662 O O . ASN A 1 90 ? 16.464 9.307 0.346 1.00 87.88 90 ASN A O 1
ATOM 666 N N . LYS A 1 91 ? 14.687 7.947 0.438 1.00 84.69 91 LYS A N 1
ATOM 667 C CA . LYS A 1 91 ? 15.273 6.852 -0.343 1.00 84.69 91 LYS A CA 1
ATOM 668 C C . LYS A 1 91 ? 14.754 6.916 -1.777 1.00 84.69 91 LYS A C 1
ATOM 670 O O . LYS A 1 91 ? 13.602 7.291 -1.995 1.00 84.69 91 LYS A O 1
ATOM 675 N N . SER A 1 92 ? 15.586 6.530 -2.745 1.00 79.88 92 SER A N 1
ATOM 676 C CA . SER A 1 92 ? 15.147 6.456 -4.142 1.00 79.88 92 SER A CA 1
ATOM 677 C C . SER A 1 92 ? 14.019 5.430 -4.283 1.00 79.88 92 SER A C 1
ATOM 679 O O . SER A 1 92 ? 14.086 4.324 -3.742 1.00 79.88 92 SER A O 1
ATOM 681 N N . THR A 1 93 ? 12.964 5.835 -4.985 1.00 81.38 93 THR A N 1
ATOM 682 C CA . THR A 1 93 ? 11.872 4.960 -5.433 1.00 81.38 93 THR A CA 1
ATOM 683 C C . THR A 1 93 ? 12.059 4.509 -6.876 1.00 81.38 93 THR A C 1
ATOM 685 O O . THR A 1 93 ? 11.178 3.845 -7.424 1.00 81.38 93 THR A O 1
ATOM 688 N N . ASP A 1 94 ? 13.158 4.921 -7.504 1.00 79.88 94 ASP A N 1
ATOM 689 C CA . ASP A 1 94 ? 13.433 4.621 -8.895 1.00 79.88 94 ASP A CA 1
ATOM 690 C C . ASP A 1 94 ? 13.905 3.172 -9.017 1.00 79.88 94 ASP A C 1
ATOM 692 O O . ASP A 1 94 ? 14.593 2.658 -8.126 1.00 79.88 94 ASP A O 1
ATOM 696 N N . PRO A 1 95 ? 13.547 2.488 -10.114 1.00 78.88 95 PRO A N 1
ATOM 697 C CA . PRO A 1 95 ? 14.155 1.214 -10.440 1.00 78.88 95 PRO A CA 1
ATOM 698 C C . PRO A 1 95 ? 15.676 1.365 -10.446 1.00 78.88 95 PRO A C 1
ATOM 700 O O . PRO A 1 95 ? 16.210 2.331 -10.996 1.00 78.88 95 PRO A O 1
ATOM 703 N N . GLN A 1 96 ? 16.381 0.403 -9.852 1.00 81.81 96 GLN A N 1
ATOM 704 C CA . GLN A 1 96 ? 17.832 0.373 -9.982 1.00 81.81 96 GLN A CA 1
ATOM 705 C C . GLN A 1 96 ? 18.204 0.319 -11.469 1.00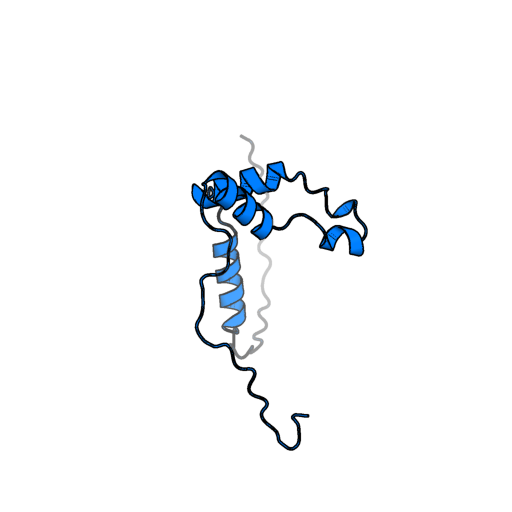 81.81 96 GLN A C 1
ATOM 707 O O . GLN A 1 96 ? 17.560 -0.417 -12.223 1.00 81.81 96 GLN A O 1
ATOM 712 N N . PRO A 1 97 ? 19.229 1.076 -11.895 1.00 82.69 97 PRO A N 1
ATOM 713 C CA . PRO A 1 97 ? 19.691 1.020 -13.268 1.00 82.69 97 PRO A CA 1
ATOM 714 C C . PRO A 1 97 ? 20.141 -0.410 -13.569 1.00 82.69 97 PRO A C 1
ATOM 716 O O . PRO A 1 97 ? 21.048 -0.944 -12.929 1.00 82.69 97 PRO A O 1
ATOM 719 N N . VAL A 1 98 ? 19.466 -1.037 -14.525 1.00 84.00 98 VAL A N 1
ATOM 720 C CA . VAL A 1 98 ? 19.863 -2.322 -15.096 1.00 84.00 98 VAL A CA 1
ATOM 721 C C . VAL A 1 98 ? 20.672 -2.071 -16.367 1.00 84.00 98 VAL A C 1
ATOM 723 O O . VAL A 1 98 ? 20.635 -0.975 -16.928 1.00 84.00 98 VAL A O 1
ATOM 726 N N . GLY A 1 99 ? 21.437 -3.073 -16.805 1.00 85.38 99 GLY A N 1
ATOM 727 C CA . GLY A 1 99 ? 22.108 -3.032 -18.105 1.00 85.38 99 GLY A CA 1
ATOM 728 C C . GLY A 1 99 ? 21.113 -3.036 -19.274 1.00 85.38 99 GLY A C 1
ATOM 729 O O . GLY A 1 99 ? 19.917 -2.808 -19.100 1.00 85.38 99 GLY A O 1
ATOM 730 N N . ASN A 1 100 ? 21.600 -3.325 -20.480 1.00 86.69 100 ASN A N 1
ATOM 731 C CA . ASN A 1 100 ? 20.743 -3.363 -21.666 1.00 86.69 100 ASN A CA 1
ATOM 732 C C . ASN A 1 100 ? 19.632 -4.420 -21.522 1.00 86.69 100 ASN A C 1
ATOM 734 O O . ASN A 1 100 ? 19.898 -5.573 -21.177 1.00 86.69 100 ASN A O 1
ATOM 738 N N . VAL A 1 101 ? 18.388 -4.006 -21.782 1.00 87.44 101 VAL A N 1
ATOM 739 C CA . VAL A 1 101 ? 17.209 -4.878 -21.841 1.00 87.44 101 VAL A CA 1
ATOM 740 C C . VAL A 1 101 ? 16.813 -5.020 -23.305 1.00 87.44 101 VAL A C 1
ATOM 742 O O . VAL A 1 101 ? 16.180 -4.129 -23.870 1.00 87.44 101 VAL A O 1
ATOM 745 N N . ASP A 1 102 ? 17.181 -6.146 -23.909 1.00 89.56 102 ASP A N 1
ATOM 746 C CA . ASP A 1 102 ? 16.857 -6.451 -25.301 1.00 89.56 102 ASP A CA 1
ATOM 747 C C . ASP A 1 102 ? 15.654 -7.397 -25.383 1.00 89.56 102 ASP A C 1
ATOM 749 O O . ASP A 1 102 ? 15.649 -8.487 -24.805 1.00 89.56 102 ASP A O 1
ATOM 753 N N . ASN A 1 103 ? 14.626 -7.008 -26.142 1.00 86.88 103 ASN A N 1
ATOM 754 C CA . ASN A 1 103 ? 13.520 -7.905 -26.470 1.00 86.88 103 ASN A CA 1
ATOM 755 C C . ASN A 1 103 ? 13.960 -8.856 -27.589 1.00 86.88 103 ASN A C 1
ATOM 757 O O . ASN A 1 103 ? 14.022 -8.467 -28.753 1.00 86.88 103 ASN A O 1
ATOM 761 N N . GLN A 1 104 ? 14.243 -10.111 -27.247 1.00 84.06 104 GLN A N 1
ATOM 762 C CA . GLN A 1 104 ? 14.562 -11.144 -28.232 1.00 84.06 104 GLN A CA 1
ATOM 763 C C . GLN A 1 104 ? 13.273 -11.826 -28.708 1.00 84.06 104 GLN A C 1
ATOM 765 O O . GLN A 1 104 ? 12.555 -12.444 -27.921 1.00 84.06 104 GLN A O 1
ATOM 770 N N . SER A 1 105 ? 12.965 -11.717 -30.004 1.00 84.00 105 SER A N 1
ATOM 771 C CA . SER A 1 105 ? 11.866 -12.467 -30.619 1.00 84.00 105 SER A CA 1
ATOM 772 C C . SER A 1 105 ? 12.400 -13.763 -31.215 1.00 84.00 105 SER A C 1
ATOM 774 O O . SER A 1 105 ? 13.255 -13.741 -32.095 1.00 84.00 105 SER A O 1
ATOM 776 N N . ILE A 1 106 ? 11.874 -14.896 -30.754 1.00 80.31 106 ILE A N 1
ATOM 777 C CA . ILE A 1 106 ? 12.165 -16.210 -31.328 1.00 80.31 106 ILE A CA 1
ATOM 778 C C . ILE A 1 106 ? 11.139 -16.453 -32.437 1.00 80.31 106 ILE A C 1
ATOM 780 O O . ILE A 1 106 ? 9.964 -16.679 -32.146 1.00 80.31 106 ILE A O 1
ATOM 784 N N . THR A 1 107 ? 11.568 -16.372 -33.695 1.00 78.25 107 THR A N 1
ATOM 785 C CA . THR A 1 107 ? 10.725 -16.705 -34.851 1.00 78.25 107 THR A CA 1
ATOM 786 C C . THR A 1 107 ? 10.715 -18.219 -35.043 1.00 78.25 107 THR A C 1
ATOM 788 O O . THR A 1 107 ? 11.758 -18.845 -35.220 1.00 78.25 107 THR A O 1
ATOM 791 N N . GLY A 1 108 ? 9.529 -18.820 -34.995 1.00 79.69 108 GLY A N 1
ATOM 792 C CA . GLY A 1 108 ? 9.316 -20.250 -35.207 1.00 79.69 108 GLY A CA 1
ATOM 793 C C . GLY A 1 108 ? 7.843 -20.536 -35.506 1.00 79.69 108 GLY A C 1
ATOM 794 O O . GLY A 1 108 ? 7.023 -19.634 -35.357 1.00 79.69 108 GLY A O 1
ATOM 795 N N . PRO A 1 109 ? 7.463 -21.769 -35.887 1.00 76.81 109 PRO A N 1
ATOM 796 C CA . PRO A 1 109 ? 6.132 -22.069 -36.436 1.00 76.81 109 PRO A CA 1
ATOM 797 C C . PRO A 1 109 ? 4.925 -21.688 -35.553 1.00 76.81 109 PRO A C 1
ATOM 799 O O . PRO A 1 109 ? 3.804 -21.664 -36.047 1.00 76.81 109 PRO A O 1
ATOM 802 N N . GLY A 1 110 ? 5.134 -21.390 -34.263 1.00 74.06 110 GLY A N 1
ATOM 803 C CA . GLY A 1 110 ? 4.108 -20.905 -33.328 1.00 74.06 110 GLY A CA 1
ATOM 804 C C . GLY A 1 110 ? 4.436 -19.581 -32.619 1.00 74.06 110 GLY A C 1
ATOM 8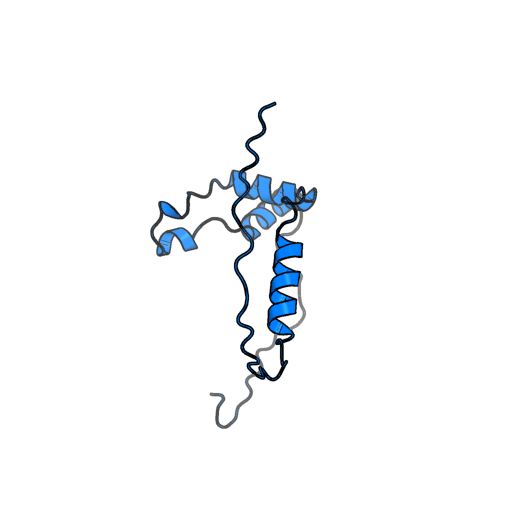05 O O . GLY A 1 110 ? 3.773 -19.242 -31.643 1.00 74.06 110 GLY A O 1
ATOM 806 N N . GLY A 1 111 ? 5.456 -18.841 -33.054 1.00 70.31 111 GLY A N 1
ATOM 807 C CA . GLY A 1 111 ? 5.839 -17.549 -32.482 1.00 70.31 111 GLY A CA 1
ATOM 808 C C . GLY A 1 111 ? 5.953 -16.517 -33.592 1.00 70.31 111 GLY A C 1
ATOM 809 O O . GLY A 1 111 ? 6.913 -16.609 -34.346 1.00 70.31 111 GLY A O 1
ATOM 810 N N . LYS A 1 112 ? 4.954 -15.616 -33.651 1.00 61.81 112 LYS A N 1
ATOM 811 C CA . LYS A 1 112 ? 4.715 -14.538 -34.640 1.00 61.81 112 LYS A CA 1
ATOM 812 C C . LYS A 1 112 ? 5.756 -14.357 -35.750 1.00 61.81 112 LYS A C 1
ATOM 814 O O . LYS A 1 112 ? 6.920 -14.020 -35.433 1.00 61.81 112 LYS A O 1
#

Radius of gyration: 28.21 Å; chains: 1; bounding box: 49×64×75 Å

pLDDT: mean 74.85, std 15.63, range [42.06, 93.38]